Protein AF-A0A7S3SSG6-F1 (afdb_monomer)

InterPro domains:
  IPR012479 SAP30-binding protein [PF07818] (19-110)
  IPR012479 SAP30-binding protein [PTHR13464] (8-146)

Radius of gyration: 36.41 Å; Cα contacts (8 Å, |Δi|>4): 27; chains: 1; bounding box: 79×72×82 Å

Solvent-accessible surface area (backbone atoms only — not comparable to full-atom values): 11259 Å² total; per-residue (Å²): 134,85,82,77,83,82,86,80,81,74,80,76,78,74,72,80,88,72,81,75,77,80,75,91,76,82,77,57,65,72,58,53,50,53,50,53,56,50,53,51,42,45,73,75,65,59,50,68,70,60,50,49,71,68,37,73,81,65,65,45,76,73,44,55,61,52,49,34,64,72,68,69,50,75,92,72,85,71,95,54,58,62,93,82,48,49,92,80,70,71,45,76,66,75,34,67,73,44,47,51,52,53,49,53,56,48,52,53,53,52,56,52,70,78,66,68,80,80,79,81,80,79,86,82,82,91,84,88,89,82,91,79,87,81,86,86,76,83,82,81,84,64,102,73,88,79,75,79,93,77,88,89,87,82,88,84,81,90,131

Secondary structure (DSSP, 8-state):
-------------PPP-PPPPPPSSPPPHHHHHHHHHHHHHHHTT--HHHHHHH-GGGS-THHHHHHHHHTT--S---SS-TTT--GGG--GGGSHHHHHHHHHHHHHHHHHHTT--------------------PPPPPPPTTS--------------

Mean predicted aligned error: 19.94 Å

Foldseek 3Di:
DDDDDDDDPDPPDPDPDDDDDDDDDDDDPVVVVVVVVVVVCVVVVDDPVVVLVPDPCNPDPVVVVVVCVVVVPDPDDDPDDVVVPDPPPCDPCNDPVNVVVVVVVVVVVVVVVVDDPPDDDDDDDDDDDDDDDDDDDDDDDDPPPDDDDDDDDDDDDDD

Structure (mmCIF, N/CA/C/O backbone):
data_AF-A0A7S3SSG6-F1
#
_entry.id   AF-A0A7S3SSG6-F1
#
loop_
_atom_site.group_PDB
_atom_site.id
_atom_site.type_symbol
_atom_site.label_atom_id
_atom_site.label_alt_id
_atom_site.label_comp_id
_atom_site.label_asym_id
_atom_site.label_entity_id
_atom_site.label_seq_id
_atom_site.pdbx_PDB_ins_code
_atom_site.Cartn_x
_atom_site.Cartn_y
_atom_site.Cartn_z
_atom_site.occupancy
_atom_site.B_iso_or_equiv
_atom_site.auth_seq_id
_atom_site.auth_comp_id
_atom_site.auth_asym_id
_atom_site.auth_atom_id
_atom_site.pdbx_PDB_model_num
ATOM 1 N N . ALA A 1 1 ? -18.235 18.008 -47.745 1.00 37.28 1 ALA A N 1
ATOM 2 C CA . ALA A 1 1 ? -19.299 17.052 -47.389 1.00 37.28 1 ALA A CA 1
ATOM 3 C C . ALA A 1 1 ? -19.031 16.565 -45.972 1.00 37.28 1 ALA A C 1
ATOM 5 O O . ALA A 1 1 ? -18.075 15.830 -45.764 1.00 37.28 1 ALA A O 1
ATOM 6 N N . GLY A 1 2 ? -19.766 17.097 -44.994 1.00 38.88 2 GLY A N 1
ATOM 7 C CA . GLY A 1 2 ? -19.625 16.720 -43.588 1.00 38.88 2 GLY A CA 1
ATOM 8 C C . GLY A 1 2 ? -20.340 15.399 -43.338 1.00 38.88 2 GLY A C 1
ATOM 9 O O . GLY A 1 2 ? -21.549 15.319 -43.538 1.00 38.88 2 GLY A O 1
ATOM 10 N N . ALA A 1 3 ? -19.594 14.372 -42.942 1.00 41.06 3 ALA A N 1
ATOM 11 C CA . ALA A 1 3 ? -20.172 13.137 -42.441 1.00 41.06 3 ALA A CA 1
ATOM 12 C C . ALA A 1 3 ? -20.706 13.410 -41.029 1.00 41.06 3 ALA A C 1
ATOM 14 O O . ALA A 1 3 ? -19.940 13.643 -40.094 1.00 41.06 3 ALA A O 1
ATOM 15 N N . ALA A 1 4 ? -22.030 13.463 -40.914 1.00 43.16 4 ALA A N 1
ATOM 16 C CA . ALA A 1 4 ? -22.732 13.585 -39.651 1.00 43.16 4 ALA A CA 1
ATOM 17 C C . ALA A 1 4 ? -22.414 12.369 -38.768 1.00 43.16 4 ALA A C 1
ATOM 19 O O . ALA A 1 4 ? -22.655 11.230 -39.168 1.00 43.16 4 ALA A O 1
ATOM 20 N N . LEU A 1 5 ? -21.879 12.621 -37.570 1.00 46.22 5 LEU A N 1
ATOM 21 C CA . LEU A 1 5 ? -21.869 11.641 -36.492 1.00 46.22 5 LEU A CA 1
ATOM 22 C C . LEU A 1 5 ? -23.326 11.373 -36.104 1.00 46.22 5 LEU A C 1
ATOM 24 O O . LEU A 1 5 ? -23.981 12.215 -35.490 1.00 46.22 5 LEU A O 1
ATOM 28 N N . SER A 1 6 ? -23.840 10.213 -36.495 1.00 46.69 6 SER A N 1
ATOM 29 C CA . SER A 1 6 ? -25.121 9.692 -36.037 1.00 46.69 6 SER A CA 1
ATOM 30 C C . SER A 1 6 ? -25.044 9.402 -34.539 1.00 46.69 6 SER A C 1
ATOM 32 O O . SER A 1 6 ? -24.435 8.427 -34.102 1.00 46.69 6 SER A O 1
ATOM 34 N N . ALA A 1 7 ? -25.655 10.299 -33.771 1.00 57.84 7 ALA A N 1
ATOM 35 C CA . ALA A 1 7 ? -25.988 10.130 -32.372 1.00 57.84 7 ALA A CA 1
ATOM 36 C C . ALA A 1 7 ? -27.231 9.239 -32.263 1.00 57.84 7 ALA A C 1
ATOM 38 O O . ALA A 1 7 ? -28.321 9.704 -32.570 1.00 57.84 7 ALA A O 1
ATOM 39 N N . ASP A 1 8 ? -27.065 7.982 -31.848 1.00 53.72 8 ASP A N 1
ATOM 40 C CA . ASP A 1 8 ? -28.139 7.182 -31.238 1.00 53.72 8 ASP A CA 1
ATOM 41 C C . ASP A 1 8 ? -27.551 5.929 -30.558 1.00 53.72 8 ASP A C 1
ATOM 43 O O . ASP A 1 8 ? -27.794 4.790 -30.950 1.00 53.72 8 ASP A O 1
ATOM 47 N N . GLU A 1 9 ? -26.719 6.124 -29.530 1.00 54.16 9 GLU A N 1
ATOM 48 C CA . GLU A 1 9 ? -26.434 5.049 -28.574 1.00 54.16 9 GLU A CA 1
ATOM 49 C C . GLU A 1 9 ? -27.329 5.259 -27.352 1.00 54.16 9 GLU A C 1
ATOM 51 O O . GLU A 1 9 ? -27.057 6.053 -26.449 1.00 54.16 9 GLU A O 1
ATOM 56 N N . LYS A 1 10 ? -28.477 4.580 -27.377 1.00 49.91 10 LYS A N 1
ATOM 57 C CA . LYS A 1 10 ? -29.435 4.499 -26.272 1.00 49.91 10 LYS A CA 1
ATOM 58 C C . LYS A 1 10 ? -28.665 4.129 -24.994 1.00 49.91 10 LYS A C 1
ATOM 60 O O . LYS A 1 10 ? -27.964 3.115 -25.019 1.00 49.91 10 LYS A O 1
ATOM 65 N N . PRO A 1 11 ? -28.772 4.880 -23.879 1.00 52.19 11 PRO A N 1
ATOM 66 C CA . PRO A 1 11 ? -28.001 4.568 -22.683 1.00 52.19 11 PRO A CA 1
ATOM 67 C C . PRO A 1 11 ? -28.389 3.168 -22.212 1.00 52.19 11 PRO A C 1
ATOM 69 O O . PRO A 1 11 ? -29.533 2.930 -21.816 1.00 52.19 11 PRO A O 1
ATOM 72 N N . ALA A 1 12 ? -27.445 2.230 -22.316 1.00 65.19 12 ALA A N 1
ATOM 73 C CA . ALA A 1 12 ? -27.635 0.854 -21.895 1.00 65.19 12 ALA A CA 1
ATOM 74 C 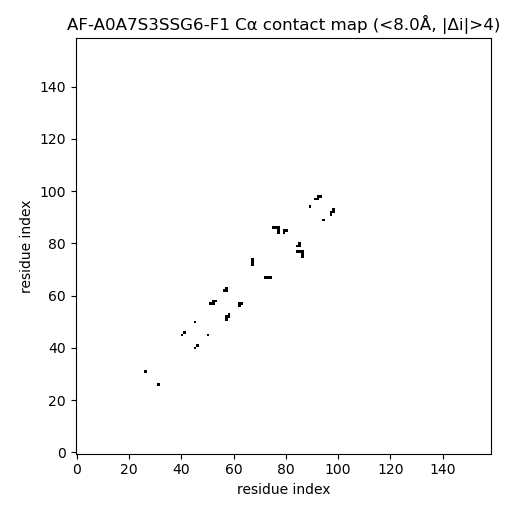C . ALA A 1 12 ? -28.122 0.861 -20.442 1.00 65.19 12 ALA A C 1
ATOM 76 O O . ALA A 1 12 ? -27.410 1.302 -19.535 1.00 65.19 12 ALA A O 1
ATOM 77 N N . GLN A 1 13 ? -29.362 0.415 -20.225 1.00 65.06 13 GLN A N 1
ATOM 78 C CA . GLN A 1 13 ? -29.922 0.256 -18.889 1.00 65.06 13 GLN A CA 1
ATOM 79 C C . GLN A 1 13 ? -29.013 -0.706 -18.129 1.00 65.06 13 GLN A C 1
ATOM 81 O O . GLN A 1 13 ? -28.938 -1.897 -18.436 1.00 65.06 13 GLN A O 1
ATOM 86 N N . ARG A 1 14 ? -28.258 -0.164 -17.169 1.00 67.56 14 ARG A N 1
ATOM 87 C CA . ARG A 1 14 ? -27.399 -0.956 -16.295 1.00 67.56 14 ARG A CA 1
ATOM 88 C C . ARG A 1 14 ? -28.300 -1.939 -15.561 1.00 67.56 14 ARG A C 1
ATOM 90 O O . ARG A 1 14 ? -29.211 -1.519 -14.850 1.00 67.56 14 ARG A O 1
ATOM 97 N N . LYS A 1 15 ? -28.064 -3.237 -15.774 1.00 79.25 15 LYS A N 1
ATOM 98 C CA . LYS A 1 15 ? -28.752 -4.299 -15.034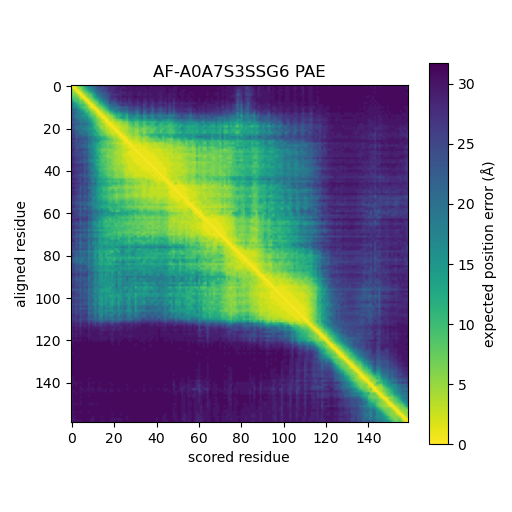 1.00 79.25 15 LYS A CA 1
ATOM 99 C C . LYS A 1 15 ? -28.676 -3.967 -13.537 1.00 79.25 15 LYS A C 1
ATOM 101 O O . LYS A 1 15 ? -27.612 -3.515 -13.098 1.00 79.25 15 LYS A O 1
ATOM 106 N N . PRO A 1 16 ? -29.766 -4.148 -12.771 1.00 78.31 16 PRO A N 1
ATOM 107 C CA . PRO A 1 16 ? -29.733 -3.902 -11.338 1.00 78.31 16 PRO A CA 1
ATOM 108 C C . PRO A 1 16 ? -28.598 -4.725 -10.732 1.00 78.31 16 PRO A C 1
ATOM 110 O O . PRO A 1 16 ? -28.461 -5.915 -11.018 1.00 78.31 16 PRO A O 1
ATOM 113 N N . PHE A 1 17 ? -27.739 -4.061 -9.962 1.00 81.38 17 PHE A N 1
ATOM 114 C CA . PHE A 1 17 ? -26.630 -4.714 -9.287 1.00 81.38 17 PHE A CA 1
ATOM 115 C C . PHE A 1 17 ? -27.208 -5.623 -8.200 1.00 81.38 17 PHE A C 1
ATOM 117 O O . PHE A 1 17 ? -27.703 -5.141 -7.183 1.00 81.38 17 PHE A O 1
ATOM 124 N N . VAL A 1 18 ? -27.203 -6.930 -8.454 1.00 87.75 18 VAL A N 1
ATOM 125 C CA . VAL A 1 18 ? -27.615 -7.947 -7.486 1.00 87.75 18 VAL A CA 1
ATOM 126 C C . VAL A 1 18 ? -26.370 -8.381 -6.728 1.00 87.75 18 VAL A C 1
ATOM 128 O O . VAL A 1 18 ? -25.385 -8.798 -7.337 1.00 87.75 18 VAL A O 1
ATOM 131 N N . ILE A 1 19 ? -26.404 -8.242 -5.404 1.00 87.31 19 ILE A N 1
ATOM 132 C CA . ILE A 1 19 ? -25.335 -8.740 -4.538 1.00 87.31 19 ILE A CA 1
ATOM 133 C C . ILE A 1 19 ? -25.379 -10.275 -4.613 1.00 87.31 19 ILE A C 1
ATOM 135 O O . ILE A 1 19 ? -26.457 -10.835 -4.412 1.00 87.31 19 ILE A O 1
ATOM 139 N N . PRO A 1 20 ? -24.267 -10.956 -4.937 1.00 87.19 20 PRO A N 1
ATOM 140 C CA . PRO A 1 20 ? -24.232 -12.413 -4.960 1.00 87.19 20 PRO A CA 1
ATOM 141 C C . PRO A 1 20 ? -24.495 -12.992 -3.567 1.00 87.19 20 PRO A C 1
ATOM 143 O O . PRO A 1 20 ? -24.195 -12.352 -2.555 1.00 87.19 20 PRO A O 1
ATOM 146 N N . ASP A 1 21 ? -25.028 -14.213 -3.526 1.00 87.19 21 ASP A N 1
ATOM 147 C CA . ASP A 1 21 ? -25.218 -14.940 -2.274 1.00 87.19 21 ASP A CA 1
ATOM 148 C C . ASP A 1 21 ? -23.885 -15.106 -1.535 1.00 87.19 21 ASP A C 1
ATOM 150 O O . ASP A 1 21 ? -22.808 -15.161 -2.141 1.00 87.19 21 ASP A O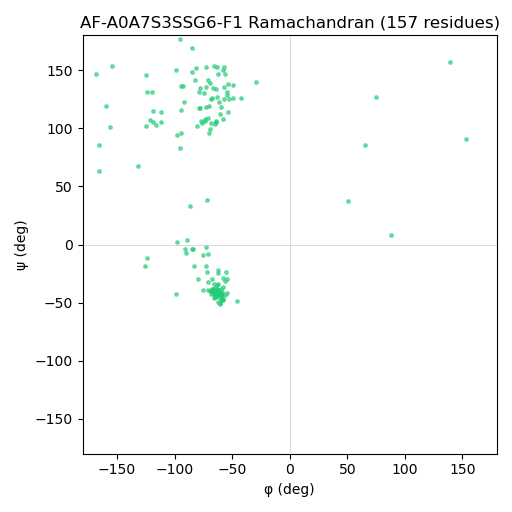 1
ATOM 154 N N . SER A 1 22 ? -23.962 -15.173 -0.203 1.00 84.69 22 SER A N 1
ATOM 155 C CA . SER A 1 22 ? -22.783 -15.391 0.632 1.00 84.69 22 SER A CA 1
ATOM 156 C C . SER A 1 22 ? -22.043 -16.651 0.169 1.00 84.69 22 SER A C 1
ATOM 158 O O . SER A 1 22 ? -22.691 -17.664 -0.110 1.00 84.69 22 SER A O 1
ATOM 160 N N . PRO A 1 23 ? -20.700 -16.627 0.103 1.00 87.12 23 PRO A N 1
ATOM 161 C CA . PRO A 1 23 ? -19.932 -17.808 -0.258 1.00 87.12 23 PRO A CA 1
ATOM 162 C C . PRO A 1 23 ? -20.257 -18.980 0.685 1.00 87.12 23 PRO A C 1
ATOM 164 O O . PRO A 1 23 ? -20.529 -18.754 1.869 1.00 87.12 23 PRO A O 1
ATOM 167 N N . PRO A 1 24 ? -20.228 -20.226 0.181 1.00 85.25 24 PRO A N 1
ATOM 168 C CA . PRO A 1 24 ? -20.459 -21.404 1.004 1.00 85.25 24 PRO A CA 1
ATOM 169 C C . PRO A 1 24 ? -19.319 -21.583 2.015 1.00 85.25 24 PRO A C 1
ATOM 171 O O . PRO A 1 24 ? -18.145 -21.489 1.658 1.00 85.25 24 PRO A O 1
ATOM 174 N N . GLY A 1 25 ? -19.669 -21.872 3.268 1.00 85.62 25 GLY A N 1
ATOM 175 C CA . GLY A 1 25 ? -18.718 -22.124 4.351 1.00 85.62 25 GLY A CA 1
ATOM 176 C C . GLY A 1 25 ? -19.150 -21.488 5.669 1.00 85.62 25 GLY A C 1
ATOM 177 O O . GLY A 1 25 ? -19.931 -20.538 5.693 1.00 85.62 25 GLY A O 1
ATOM 178 N N . GLU A 1 26 ? -18.639 -22.024 6.774 1.00 86.19 26 GLU A N 1
ATOM 179 C CA . GLU A 1 26 ? -18.784 -21.397 8.086 1.00 86.19 26 GLU A CA 1
ATOM 180 C C . GLU A 1 26 ? -17.713 -20.315 8.262 1.00 86.19 26 GLU A C 1
ATOM 182 O O . GLU A 1 26 ? -16.571 -20.460 7.819 1.00 86.19 26 GLU A O 1
ATOM 187 N N . VAL A 1 27 ? -18.089 -19.204 8.893 1.00 86.50 27 VAL A N 1
ATOM 188 C CA . VAL A 1 27 ? -17.140 -18.136 9.222 1.00 86.50 27 VAL A CA 1
ATOM 189 C C . VAL A 1 27 ? -16.255 -18.615 10.368 1.00 86.50 27 VAL A C 1
ATOM 191 O O . VAL A 1 27 ? -16.761 -19.143 11.355 1.00 86.50 27 VAL A O 1
ATOM 194 N N . ASP A 1 28 ? -14.945 -18.386 10.265 1.00 93.00 28 ASP A N 1
ATOM 195 C CA . ASP A 1 28 ? -14.015 -18.656 11.363 1.00 93.00 28 ASP A CA 1
ATOM 196 C C . ASP A 1 28 ? -14.496 -17.966 12.661 1.00 93.00 28 ASP A C 1
ATOM 198 O O . ASP A 1 28 ? -14.730 -16.749 12.657 1.00 93.00 28 ASP A O 1
ATOM 202 N N . PRO A 1 29 ? -14.658 -18.702 13.777 1.00 93.38 29 PRO A N 1
ATOM 203 C CA . PRO A 1 29 ? -15.239 -18.148 14.998 1.00 93.38 29 PRO A CA 1
ATOM 204 C C . PRO A 1 29 ? -14.390 -17.011 15.583 1.00 93.38 29 PRO A C 1
ATOM 206 O O . PRO A 1 29 ? -14.940 -16.027 16.081 1.00 93.38 29 PRO A O 1
ATOM 209 N N . GLY A 1 30 ? -13.060 -17.090 15.461 1.00 94.75 30 GLY A N 1
ATOM 210 C CA . GLY A 1 30 ? -12.158 -16.029 15.909 1.00 94.75 30 GLY A CA 1
ATOM 211 C C . GLY A 1 30 ? -12.303 -14.752 15.079 1.00 94.75 30 GLY A C 1
ATOM 212 O O . GLY A 1 30 ? -12.263 -13.642 15.616 1.00 94.75 30 GLY A O 1
ATOM 213 N N . LEU A 1 31 ? -12.509 -14.884 13.769 1.00 93.69 31 LEU A N 1
ATOM 214 C CA . LEU A 1 31 ? -12.797 -13.764 12.880 1.00 93.69 31 LEU A CA 1
ATOM 215 C C . LEU A 1 31 ? -14.149 -13.117 13.209 1.00 93.69 31 LEU A C 1
ATOM 217 O O . LEU A 1 31 ? -14.225 -11.891 13.322 1.00 93.69 31 LEU A O 1
ATOM 221 N N . ALA A 1 32 ? -15.194 -13.925 13.411 1.00 93.81 32 ALA A N 1
ATOM 222 C CA . ALA A 1 32 ? -16.529 -13.444 13.763 1.00 93.81 32 ALA A CA 1
ATOM 223 C C . ALA A 1 32 ? -16.517 -12.630 15.069 1.00 93.81 32 ALA A C 1
ATOM 225 O O . ALA A 1 32 ? -17.080 -11.534 15.125 1.00 93.81 32 ALA A O 1
ATOM 226 N N . GLU A 1 33 ? -15.801 -13.108 16.089 1.00 96.31 33 GLU A N 1
ATOM 227 C CA . GLU A 1 33 ? -15.642 -12.398 17.360 1.00 96.31 33 GLU A CA 1
ATOM 228 C C . GLU A 1 33 ? -14.902 -11.059 17.186 1.00 96.31 33 GLU A C 1
ATOM 230 O O . GLU A 1 33 ? -15.321 -10.026 17.717 1.00 96.31 33 GLU A O 1
ATOM 235 N N . ARG A 1 34 ? -13.825 -11.025 16.387 1.00 95.50 34 ARG A N 1
ATOM 236 C CA . ARG A 1 34 ? -13.094 -9.779 16.079 1.00 95.50 34 ARG A CA 1
ATOM 237 C C . ARG A 1 34 ? -13.991 -8.751 15.396 1.00 95.50 34 ARG A C 1
ATOM 239 O O . ARG A 1 34 ? -13.943 -7.574 15.760 1.00 95.50 34 ARG A O 1
ATOM 246 N N . PHE A 1 35 ? -14.814 -9.179 14.439 1.00 94.81 35 PHE A N 1
ATOM 247 C CA . PHE A 1 35 ? -15.772 -8.297 13.773 1.00 94.81 35 PHE A CA 1
ATOM 248 C C . PHE A 1 35 ? -16.859 -7.802 14.724 1.00 94.81 35 PHE A C 1
ATOM 250 O O . PHE A 1 35 ? -17.167 -6.611 14.705 1.00 94.81 35 PHE A O 1
ATOM 257 N N . ALA A 1 36 ? -17.396 -8.668 15.586 1.00 95.00 36 ALA A N 1
ATOM 258 C CA . ALA A 1 36 ? -18.375 -8.273 16.595 1.00 95.00 36 ALA A CA 1
ATOM 259 C C . ALA A 1 36 ? -17.804 -7.200 17.541 1.00 95.00 36 ALA A C 1
ATOM 261 O O . ALA A 1 36 ? -18.412 -6.143 17.728 1.00 95.00 36 ALA A O 1
ATOM 262 N N . ASN A 1 37 ? -16.584 -7.416 18.039 1.00 94.69 37 ASN A N 1
ATOM 263 C CA . ASN A 1 37 ? -15.864 -6.465 18.885 1.00 94.69 37 ASN A CA 1
ATOM 264 C C . ASN A 1 37 ? -15.600 -5.127 18.172 1.00 94.69 37 ASN A C 1
ATOM 266 O O . ASN A 1 37 ? -15.761 -4.054 18.758 1.00 94.69 37 ASN A O 1
ATOM 270 N N . LEU A 1 38 ? -15.198 -5.164 16.897 1.00 93.31 38 LEU A N 1
ATOM 271 C CA . LEU A 1 38 ? -14.964 -3.955 16.105 1.00 93.31 38 LEU A CA 1
ATOM 272 C C . LEU A 1 38 ? -16.265 -3.182 15.847 1.00 93.31 38 LEU A C 1
ATOM 274 O O . LEU A 1 38 ? -16.288 -1.954 15.961 1.00 93.31 38 LEU A O 1
ATOM 278 N N . ALA A 1 39 ? -17.353 -3.887 15.535 1.00 94.56 39 ALA A N 1
ATOM 279 C CA . ALA A 1 39 ? -18.667 -3.293 15.323 1.00 94.56 39 ALA A CA 1
ATOM 280 C C . ALA A 1 39 ? -19.178 -2.603 16.594 1.00 94.56 39 ALA A C 1
ATOM 282 O O . ALA A 1 39 ? -19.677 -1.479 16.522 1.00 94.56 39 ALA A O 1
ATOM 283 N N . GLN A 1 40 ? -18.998 -3.230 17.759 1.00 95.75 40 GLN A N 1
ATOM 284 C CA . GLN A 1 40 ? -19.345 -2.626 19.042 1.00 95.75 40 GLN A CA 1
ATOM 285 C C . GLN A 1 40 ? -18.557 -1.332 19.292 1.00 95.75 40 GLN A C 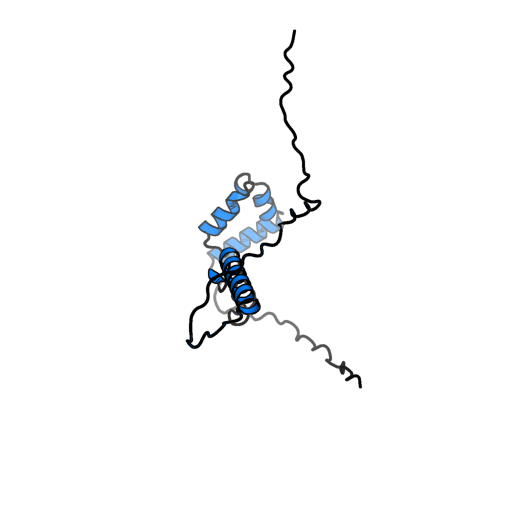1
ATOM 287 O O . GLN A 1 40 ? -19.164 -0.284 19.501 1.00 95.75 40 GLN A O 1
ATOM 292 N N . LYS A 1 41 ? -17.225 -1.363 19.157 1.00 92.81 41 LYS A N 1
ATOM 293 C CA . LYS A 1 41 ? -16.371 -0.169 19.314 1.00 92.81 41 LYS A CA 1
ATOM 294 C C . LYS A 1 41 ? -16.754 0.957 18.353 1.00 92.81 41 LYS A C 1
ATOM 296 O O . LYS A 1 41 ? -16.716 2.131 18.713 1.00 92.81 41 LYS A O 1
ATOM 301 N N . THR A 1 42 ? -17.153 0.604 17.133 1.00 92.94 42 THR A N 1
ATOM 302 C CA . THR A 1 42 ? -17.598 1.579 16.130 1.00 92.94 42 THR A CA 1
ATOM 303 C C . THR A 1 42 ? -18.915 2.244 16.550 1.00 92.94 42 THR A C 1
ATOM 305 O O . THR A 1 42 ? -19.043 3.459 16.411 1.00 92.94 42 THR A O 1
ATOM 308 N N . ARG A 1 43 ? -19.868 1.491 17.127 1.00 94.06 43 ARG A N 1
ATOM 309 C CA . ARG A 1 43 ? -21.118 2.043 17.696 1.00 94.06 43 ARG A CA 1
ATOM 310 C C . ARG A 1 43 ? -20.867 2.941 18.907 1.00 94.06 43 ARG A C 1
ATOM 312 O O . ARG A 1 43 ? -21.565 3.933 19.072 1.00 94.06 43 ARG A O 1
ATOM 319 N N . GLU A 1 44 ? -19.853 2.630 19.709 1.00 93.75 44 GLU A N 1
ATOM 320 C CA . GLU A 1 44 ? -19.394 3.458 20.836 1.00 93.75 44 GLU A CA 1
ATOM 321 C C . GLU A 1 44 ? -18.659 4.740 20.383 1.00 93.75 44 GLU A C 1
ATOM 323 O O . GLU A 1 44 ? -18.255 5.557 21.208 1.00 93.75 44 GLU A O 1
ATOM 328 N N . GLY A 1 45 ? -18.485 4.947 19.071 1.00 91.44 45 GLY A N 1
ATOM 329 C CA . GLY A 1 45 ? -17.866 6.144 18.498 1.00 91.44 45 GLY A CA 1
ATOM 330 C C . GLY A 1 45 ? -16.344 6.065 18.356 1.00 91.44 45 GLY A C 1
ATOM 331 O O . GLY A 1 45 ? -15.702 7.059 18.002 1.00 91.44 45 GLY A O 1
ATOM 332 N N . VAL A 1 46 ? -15.735 4.898 18.590 1.00 89.88 46 VAL A N 1
ATOM 333 C CA . VAL A 1 46 ? -14.296 4.701 18.392 1.00 89.88 46 VAL A CA 1
ATOM 334 C C . VAL A 1 46 ? -13.996 4.629 16.898 1.00 89.88 46 VAL A C 1
ATOM 336 O O . VAL A 1 46 ? -14.253 3.632 16.228 1.00 89.88 46 VAL A O 1
ATOM 339 N N . SER A 1 47 ? -13.395 5.692 16.366 1.00 90.94 47 SER A N 1
ATOM 340 C CA . SER A 1 47 ? -12.906 5.725 14.989 1.00 90.94 47 SER A CA 1
ATOM 341 C C . SER A 1 47 ? -11.424 5.356 14.930 1.00 90.94 47 SER A C 1
ATOM 343 O O . SER A 1 47 ? -10.565 6.101 15.411 1.00 90.94 47 SER A O 1
ATOM 345 N N . VAL A 1 48 ? -11.111 4.236 14.272 1.00 89.25 48 VAL A N 1
ATOM 346 C CA . VAL A 1 48 ? -9.728 3.782 14.031 1.00 89.25 48 VAL A CA 1
ATOM 347 C C . VAL A 1 48 ? -8.906 4.873 13.334 1.00 89.25 48 VAL A C 1
ATOM 349 O O . VAL A 1 48 ? -7.786 5.167 13.744 1.00 89.25 48 VAL A O 1
ATOM 352 N N . ASN A 1 49 ? -9.492 5.567 12.355 1.00 90.00 49 ASN A N 1
ATOM 353 C CA . ASN A 1 49 ? -8.828 6.666 11.649 1.00 90.00 49 ASN A CA 1
ATOM 354 C C . ASN A 1 49 ? -8.475 7.833 12.579 1.00 90.00 49 ASN A C 1
ATOM 356 O O . ASN A 1 49 ? -7.400 8.419 12.454 1.00 90.00 49 ASN A O 1
ATOM 360 N N . GLN A 1 50 ? -9.352 8.179 13.526 1.00 91.00 50 GLN A N 1
ATOM 361 C CA . GLN A 1 50 ? -9.037 9.216 14.510 1.00 91.00 50 GLN A CA 1
ATOM 362 C C . GLN A 1 50 ? -7.926 8.775 15.463 1.00 91.00 50 GLN A C 1
ATOM 364 O O . GLN A 1 50 ? -7.061 9.583 15.804 1.00 91.00 50 GLN A O 1
ATOM 369 N N . TYR A 1 51 ? -7.937 7.507 15.875 1.00 90.62 51 TYR A N 1
ATOM 370 C CA . TYR A 1 51 ? -6.888 6.937 16.712 1.00 90.62 51 TYR A CA 1
ATOM 371 C C . TYR A 1 51 ? -5.520 7.007 16.017 1.00 90.62 51 TYR A C 1
ATOM 373 O O . TYR A 1 51 ? -4.579 7.569 16.582 1.00 90.62 51 TYR A O 1
ATOM 381 N N . ILE A 1 52 ? -5.437 6.549 14.763 1.00 90.12 52 ILE A N 1
ATOM 382 C CA . ILE A 1 52 ? -4.206 6.578 13.958 1.00 90.12 52 ILE A CA 1
ATOM 383 C C . ILE A 1 52 ? -3.680 8.013 13.823 1.00 90.12 52 ILE A C 1
ATOM 385 O O . ILE A 1 52 ? -2.510 8.265 14.091 1.00 90.12 52 ILE A O 1
ATOM 389 N N . ARG A 1 53 ? -4.543 8.985 13.497 1.00 88.12 53 ARG A N 1
ATOM 390 C CA . ARG A 1 53 ? -4.139 10.398 13.350 1.00 88.12 53 ARG A CA 1
ATOM 391 C C . ARG A 1 53 ? -3.596 11.014 14.646 1.00 88.12 53 ARG A C 1
ATOM 393 O O . ARG A 1 53 ? -2.715 11.871 14.603 1.00 88.12 53 ARG A O 1
ATOM 400 N N . LYS A 1 54 ? -4.124 10.616 15.809 1.00 89.38 54 LYS A N 1
ATOM 401 C CA . LYS A 1 54 ? -3.687 11.140 17.117 1.00 89.38 54 LYS A CA 1
ATOM 402 C C . LYS A 1 54 ? -2.392 10.488 17.602 1.00 89.38 54 LYS A C 1
ATOM 404 O O . LYS A 1 54 ? -1.622 11.148 18.311 1.00 89.38 54 LYS A O 1
ATOM 409 N N . ALA A 1 55 ? -2.140 9.236 17.229 1.00 91.38 55 ALA A N 1
ATOM 410 C CA . ALA A 1 55 ? -0.991 8.462 17.677 1.00 91.38 55 ALA A CA 1
ATOM 411 C C . ALA A 1 55 ? 0.340 9.079 17.210 1.00 91.38 55 ALA A C 1
ATOM 413 O O . ALA A 1 55 ? 0.555 9.322 16.025 1.00 91.38 55 ALA A O 1
ATOM 414 N N . LYS A 1 56 ? 1.266 9.321 18.151 1.00 90.06 56 LYS A N 1
ATOM 415 C CA . LYS A 1 56 ? 2.562 9.974 17.867 1.00 90.06 56 LYS A CA 1
ATOM 416 C C . LYS A 1 56 ? 3.407 9.189 16.859 1.00 90.06 56 LYS A C 1
ATOM 418 O O . LYS A 1 56 ? 4.021 9.800 15.991 1.00 90.06 56 LYS A O 1
ATOM 423 N N . SER A 1 57 ? 3.383 7.860 16.936 1.00 86.31 57 SER A N 1
ATOM 424 C CA . SER A 1 57 ? 4.134 6.966 16.045 1.00 86.31 57 SER A CA 1
ATOM 425 C C . SER A 1 57 ? 3.725 7.088 14.573 1.00 86.31 57 SER A C 1
ATOM 427 O O . SER A 1 57 ? 4.538 6.817 13.698 1.00 86.31 57 SER A O 1
ATOM 429 N N . PHE A 1 58 ? 2.497 7.544 14.299 1.00 87.94 58 PHE A N 1
ATOM 430 C CA . PHE A 1 58 ? 1.946 7.699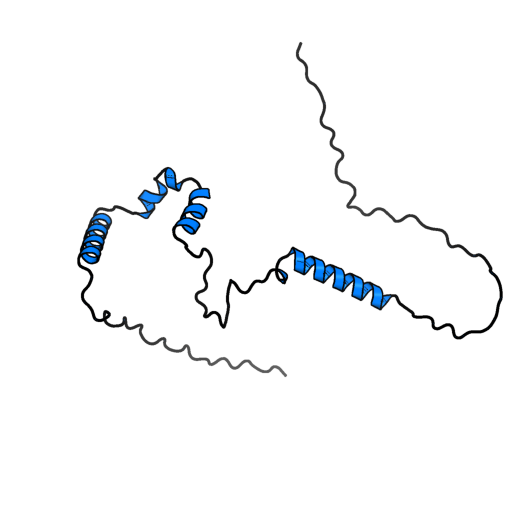 12.949 1.00 87.94 58 PHE A CA 1
ATOM 431 C C . PHE A 1 58 ? 2.051 9.133 12.401 1.00 87.94 58 PHE A C 1
ATOM 433 O O . PHE A 1 58 ? 1.590 9.402 11.297 1.00 87.94 58 PHE A O 1
ATOM 440 N N . ARG A 1 59 ? 2.654 10.073 13.149 1.00 88.75 59 ARG A N 1
ATOM 441 C CA . ARG A 1 59 ? 2.840 11.467 12.695 1.00 88.75 59 ARG A CA 1
ATOM 442 C C . ARG A 1 59 ? 4.071 11.666 11.817 1.00 88.75 59 ARG A C 1
ATOM 444 O O . ARG A 1 59 ? 4.166 12.690 11.151 1.00 88.75 59 ARG A O 1
ATOM 451 N N . ASN A 1 60 ? 5.027 10.739 11.857 1.00 88.88 60 ASN A N 1
ATOM 452 C CA . ASN A 1 60 ? 6.222 10.827 11.028 1.00 88.88 60 ASN A CA 1
ATOM 453 C C . ASN A 1 60 ? 5.870 10.394 9.597 1.00 88.88 60 ASN A C 1
ATOM 455 O O . ASN A 1 60 ? 5.534 9.226 9.428 1.00 88.88 60 ASN A O 1
ATOM 459 N N . PRO A 1 61 ? 5.977 11.255 8.573 1.00 84.19 61 PRO A N 1
ATOM 460 C CA . PRO A 1 61 ? 5.688 10.858 7.194 1.00 84.19 61 PRO A CA 1
ATOM 461 C C . PRO A 1 61 ? 6.524 9.651 6.725 1.00 84.19 61 PRO A C 1
ATOM 463 O O . PRO A 1 61 ? 6.003 8.802 6.007 1.00 84.19 61 PRO A O 1
ATOM 466 N N . ASN A 1 62 ? 7.754 9.480 7.230 1.00 87.88 62 ASN A N 1
ATOM 467 C CA . ASN A 1 62 ? 8.619 8.339 6.890 1.00 87.88 62 ASN A CA 1
ATOM 468 C C . ASN A 1 62 ? 8.144 7.000 7.491 1.00 87.88 62 ASN A C 1
ATOM 470 O O . ASN A 1 62 ? 8.720 5.955 7.194 1.00 87.88 62 ASN A O 1
ATOM 474 N N . ILE A 1 63 ? 7.129 6.985 8.369 1.00 90.19 63 ILE A N 1
ATOM 475 C CA . ILE A 1 63 ? 6.575 5.724 8.886 1.00 90.19 63 ILE A CA 1
ATOM 476 C C . ILE A 1 63 ? 5.790 4.978 7.807 1.00 90.19 63 ILE A C 1
ATOM 478 O O . ILE A 1 63 ? 5.795 3.753 7.813 1.00 90.19 63 ILE A O 1
ATOM 482 N N . LEU A 1 64 ? 5.145 5.695 6.878 1.00 87.25 64 LEU A N 1
ATOM 483 C CA . LEU A 1 64 ? 4.308 5.083 5.846 1.00 87.25 64 LEU A CA 1
ATOM 484 C C . LEU A 1 64 ? 5.144 4.198 4.924 1.00 87.25 64 LEU A C 1
ATOM 486 O O . LEU A 1 64 ? 4.777 3.051 4.709 1.00 87.25 64 LEU A O 1
ATOM 490 N N . GLU A 1 65 ? 6.305 4.682 4.481 1.00 89.31 65 GLU A N 1
ATOM 491 C CA . GLU A 1 65 ? 7.259 3.915 3.669 1.00 89.31 65 GLU A CA 1
ATOM 492 C C . GLU A 1 65 ? 7.683 2.614 4.367 1.00 89.31 65 GLU A C 1
ATOM 494 O O . GLU A 1 65 ? 7.670 1.538 3.773 1.00 89.31 65 GLU A O 1
ATOM 499 N N . LYS A 1 66 ? 7.960 2.683 5.676 1.00 91.44 66 LYS A N 1
ATOM 500 C CA . LYS A 1 66 ? 8.308 1.500 6.475 1.00 91.44 66 LYS A CA 1
ATOM 501 C C . LYS A 1 66 ? 7.146 0.524 6.621 1.00 91.44 66 LYS A C 1
ATOM 503 O O . LYS A 1 66 ? 7.378 -0.678 6.621 1.00 91.44 66 LYS A O 1
ATOM 508 N N . LEU A 1 67 ? 5.916 1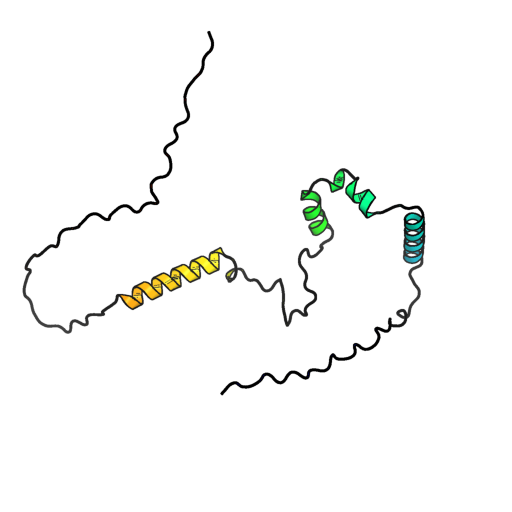.016 6.776 1.00 89.88 67 LEU A N 1
ATOM 509 C CA . LEU A 1 67 ? 4.727 0.165 6.882 1.00 89.88 67 LEU A CA 1
ATOM 510 C C . LEU A 1 67 ? 4.432 -0.532 5.553 1.00 89.88 67 LEU A C 1
ATOM 512 O O . LEU A 1 67 ? 4.143 -1.721 5.557 1.00 89.88 67 LEU A O 1
ATOM 516 N N . VAL A 1 68 ? 4.548 0.185 4.435 1.00 89.19 68 VAL A N 1
ATOM 517 C CA . VAL A 1 68 ? 4.408 -0.382 3.088 1.00 89.19 68 VAL A CA 1
ATOM 518 C C . VAL A 1 68 ? 5.431 -1.500 2.879 1.00 89.19 68 VAL A C 1
ATOM 520 O O . VAL A 1 68 ? 5.043 -2.602 2.503 1.00 89.19 68 VAL A O 1
ATOM 523 N N . ALA A 1 69 ? 6.701 -1.256 3.222 1.00 89.94 69 ALA A N 1
ATOM 524 C CA . ALA A 1 69 ? 7.754 -2.266 3.138 1.00 89.94 69 ALA A CA 1
ATOM 525 C C . ALA A 1 69 ? 7.523 -3.460 4.084 1.00 89.94 69 ALA A C 1
ATOM 527 O O . ALA A 1 69 ? 7.732 -4.601 3.691 1.00 89.94 69 ALA A O 1
ATOM 528 N N . PHE A 1 70 ? 7.080 -3.219 5.323 1.00 92.56 70 PHE A N 1
ATOM 529 C CA . PHE A 1 70 ? 6.868 -4.272 6.323 1.00 92.56 70 PHE A CA 1
ATOM 530 C C . PHE A 1 70 ? 5.662 -5.167 6.018 1.00 92.56 70 PHE A C 1
ATOM 532 O O . PHE A 1 70 ? 5.715 -6.369 6.255 1.00 92.56 70 PHE A O 1
ATOM 539 N N . PHE A 1 71 ? 4.569 -4.586 5.520 1.00 92.81 71 PHE A N 1
ATOM 540 C CA . PHE A 1 71 ? 3.361 -5.326 5.147 1.00 92.81 71 PHE A CA 1
ATOM 541 C C . PHE A 1 71 ? 3.376 -5.807 3.693 1.00 92.81 71 PHE A C 1
ATOM 543 O O . PHE A 1 71 ? 2.368 -6.342 3.236 1.00 92.81 71 PHE A O 1
ATOM 550 N N . GLU A 1 72 ? 4.482 -5.590 2.972 1.00 89.88 72 GLU A N 1
ATOM 551 C CA . GLU A 1 72 ? 4.646 -5.956 1.560 1.00 89.88 72 GLU A CA 1
ATOM 552 C C . GLU A 1 72 ? 3.485 -5.445 0.690 1.00 89.88 72 GLU A C 1
ATOM 554 O O . GLU A 1 72 ? 3.001 -6.101 -0.236 1.00 89.88 72 GLU A O 1
ATOM 559 N N . VAL A 1 73 ? 2.998 -4.245 1.016 1.00 88.06 73 VAL A N 1
ATOM 560 C CA . VAL A 1 73 ? 1.891 -3.626 0.294 1.00 88.06 73 VAL A CA 1
ATOM 561 C C . VAL A 1 73 ? 2.438 -3.041 -0.995 1.00 88.06 73 VAL A C 1
ATOM 563 O O . VAL A 1 73 ? 3.412 -2.292 -0.987 1.00 88.06 73 VAL A O 1
ATOM 566 N N . ARG A 1 74 ? 1.779 -3.335 -2.115 1.00 83.81 74 ARG A N 1
ATOM 567 C CA . ARG A 1 74 ? 2.036 -2.607 -3.357 1.00 83.81 74 ARG A CA 1
ATOM 568 C C . ARG A 1 74 ? 1.506 -1.185 -3.218 1.00 83.81 74 ARG A C 1
ATOM 570 O O . ARG A 1 74 ? 0.311 -0.983 -3.012 1.00 83.81 74 ARG A O 1
ATOM 577 N N . ASP A 1 75 ? 2.400 -0.216 -3.335 1.00 80.06 75 ASP A N 1
ATOM 578 C CA . ASP A 1 75 ? 2.092 1.215 -3.293 1.00 80.06 75 ASP A CA 1
ATOM 579 C C . ASP A 1 75 ? 1.364 1.707 -4.553 1.00 80.06 75 ASP A C 1
ATOM 581 O O . ASP A 1 75 ? 0.630 2.695 -4.522 1.00 80.06 75 ASP A O 1
ATOM 585 N N . SER A 1 76 ? 1.536 0.979 -5.649 1.00 79.62 76 SER A N 1
ATOM 586 C CA . SER A 1 76 ? 0.993 1.259 -6.964 1.00 79.62 76 SER A CA 1
ATOM 587 C C . SER A 1 76 ? 0.181 0.061 -7.460 1.00 79.62 76 SER A C 1
ATOM 589 O O . SER A 1 76 ? 0.580 -1.104 -7.386 1.00 79.62 76 SER A O 1
ATOM 591 N N . GLY A 1 77 ? -1.026 0.345 -7.944 1.00 82.19 77 GLY A N 1
ATOM 592 C CA . GLY A 1 77 ? -1.965 -0.665 -8.407 1.00 82.19 77 GLY A CA 1
ATOM 593 C C . GLY A 1 77 ? -2.925 -0.094 -9.437 1.00 82.19 77 GLY A C 1
ATOM 594 O O . GLY A 1 77 ? -3.194 1.105 -9.467 1.00 82.19 77 GLY A O 1
ATOM 595 N N . THR A 1 78 ? -3.435 -0.971 -10.293 1.00 84.88 78 THR A N 1
ATOM 596 C CA . THR A 1 78 ? -4.402 -0.644 -11.338 1.00 84.88 78 THR A CA 1
ATOM 597 C C . THR A 1 78 ? -5.629 -1.538 -11.197 1.00 84.88 78 THR A C 1
ATOM 599 O O . THR A 1 78 ? -5.514 -2.701 -10.814 1.00 84.88 78 THR A O 1
ATOM 602 N N . ASN A 1 79 ? -6.804 -0.990 -11.515 1.00 89.38 79 ASN A N 1
ATOM 603 C CA . ASN A 1 79 ? -8.036 -1.773 -11.648 1.00 89.38 79 ASN A CA 1
ATOM 604 C C . ASN A 1 79 ? -8.175 -2.399 -13.049 1.00 89.38 79 ASN A C 1
ATOM 606 O O . ASN A 1 79 ? -9.142 -3.114 -13.305 1.00 89.38 79 ASN A O 1
ATOM 610 N N . TYR A 1 80 ? -7.250 -2.104 -13.966 1.00 88.38 80 TYR A N 1
ATOM 611 C CA . TYR A 1 80 ? -7.217 -2.692 -15.301 1.00 88.38 80 TYR A CA 1
ATOM 612 C C . TYR A 1 80 ? -6.497 -4.045 -15.291 1.00 88.38 80 TYR A C 1
ATOM 614 O O . TYR A 1 80 ? -5.559 -4.233 -14.514 1.00 88.38 80 TYR A O 1
ATOM 622 N N . PRO A 1 81 ? -6.900 -4.987 -16.163 1.00 87.62 81 PRO A N 1
ATOM 623 C CA . PRO A 1 81 ? -6.113 -6.186 -16.394 1.00 87.62 81 PRO A CA 1
ATOM 624 C C . PRO A 1 81 ? -4.732 -5.806 -16.964 1.00 87.62 81 PRO A C 1
ATOM 626 O O . PRO A 1 81 ? -4.654 -4.860 -17.756 1.00 87.62 81 PRO A O 1
ATOM 629 N N . PRO A 1 82 ? -3.665 -6.562 -16.638 1.00 84.56 82 PRO A N 1
ATOM 630 C CA . PRO A 1 82 ? -2.309 -6.282 -17.123 1.00 84.56 82 PRO A CA 1
ATOM 631 C C . PRO A 1 82 ? -2.210 -6.182 -18.649 1.00 84.56 82 PRO A C 1
ATOM 633 O O . PRO A 1 82 ? -1.433 -5.397 -19.165 1.00 84.56 82 PRO A O 1
ATOM 636 N N . SER A 1 83 ? -3.072 -6.896 -19.383 1.00 88.31 83 SER A N 1
ATOM 637 C CA . SER A 1 83 ? -3.142 -6.828 -20.850 1.00 88.31 83 SER A CA 1
ATOM 638 C C . SER A 1 83 ? -3.510 -5.449 -21.408 1.00 88.31 83 SER A C 1
ATOM 640 O O . SER A 1 83 ? -3.299 -5.198 -22.589 1.00 88.31 83 SER A O 1
ATOM 642 N N . ILE A 1 84 ? -4.157 -4.600 -20.604 1.00 88.50 84 ILE A N 1
ATOM 643 C CA . ILE A 1 84 ? -4.539 -3.234 -20.986 1.00 88.50 84 ILE A CA 1
ATOM 644 C C . ILE A 1 84 ? -3.522 -2.238 -20.437 1.00 88.50 84 ILE A C 1
ATOM 646 O O . ILE A 1 84 ? -3.172 -1.279 -21.122 1.00 88.50 84 ILE A O 1
ATOM 650 N N . TYR A 1 85 ? -3.095 -2.436 -19.191 1.00 85.56 85 TYR A N 1
ATOM 651 C CA . TYR A 1 85 ? -2.136 -1.566 -18.534 1.00 85.56 85 TYR A CA 1
ATOM 652 C C . TYR A 1 85 ? -1.476 -2.298 -17.370 1.00 85.56 85 TYR A C 1
ATOM 654 O O . TYR A 1 85 ? -2.160 -2.657 -16.408 1.00 85.56 85 TYR A O 1
ATOM 662 N N . ASP A 1 86 ? -0.156 -2.449 -17.430 1.00 85.19 86 ASP A N 1
ATOM 663 C CA . ASP A 1 86 ? 0.656 -2.889 -16.302 1.00 85.19 86 ASP A CA 1
ATOM 664 C C . ASP A 1 86 ? 1.562 -1.737 -15.825 1.00 85.19 86 ASP A C 1
ATOM 666 O O . ASP A 1 86 ? 2.473 -1.317 -16.541 1.00 85.19 86 ASP A O 1
ATOM 670 N N . PRO A 1 87 ? 1.353 -1.215 -14.603 1.00 83.12 87 PRO A N 1
ATOM 671 C CA . PRO A 1 87 ? 2.230 -0.212 -14.004 1.00 83.12 87 PRO A CA 1
ATOM 672 C C . PRO A 1 87 ? 3.706 -0.633 -13.925 1.00 83.12 87 PRO A C 1
ATOM 674 O O . PRO A 1 87 ? 4.576 0.232 -13.844 1.00 83.12 87 PRO A O 1
ATOM 677 N N . ASN A 1 88 ? 3.994 -1.939 -13.931 1.00 80.75 88 ASN A N 1
ATOM 678 C CA . ASN A 1 88 ? 5.346 -2.478 -13.772 1.00 80.75 88 ASN A CA 1
ATOM 679 C C . ASN A 1 88 ? 6.085 -2.685 -15.101 1.00 80.75 88 ASN A C 1
ATOM 681 O O . ASN A 1 88 ? 7.257 -3.055 -15.088 1.00 80.75 88 ASN A O 1
ATOM 685 N N . GLU A 1 89 ? 5.432 -2.446 -16.240 1.00 83.56 89 GLU A N 1
ATOM 686 C CA . GLU A 1 89 ? 6.060 -2.563 -17.562 1.00 83.56 89 GLU A CA 1
ATOM 687 C C . GLU A 1 89 ? 7.005 -1.400 -17.889 1.00 83.56 89 GLU A C 1
ATOM 689 O O . GLU A 1 89 ? 7.741 -1.484 -18.869 1.00 83.56 89 GLU A O 1
ATOM 694 N N . ILE A 1 90 ? 7.034 -0.332 -17.080 1.00 81.81 90 ILE A N 1
ATOM 695 C CA . ILE A 1 90 ? 7.967 0.786 -17.275 1.00 81.81 90 ILE A CA 1
ATOM 696 C C . ILE A 1 90 ? 9.395 0.270 -17.081 1.00 81.81 90 ILE A C 1
ATOM 698 O O . ILE A 1 90 ? 9.851 0.024 -15.961 1.00 81.81 90 ILE A O 1
ATOM 702 N N . THR A 1 91 ? 10.115 0.108 -18.188 1.00 85.69 91 THR A N 1
ATOM 703 C CA . THR A 1 91 ? 11.484 -0.395 -18.173 1.00 85.69 91 THR A CA 1
ATOM 704 C C . THR A 1 91 ? 12.477 0.734 -17.929 1.00 85.69 91 THR A C 1
ATOM 706 O O . THR A 1 91 ? 12.167 1.922 -18.025 1.00 85.69 91 THR A O 1
ATOM 709 N N . ARG A 1 92 ? 13.738 0.372 -17.662 1.00 84.31 92 ARG A N 1
ATOM 710 C CA . ARG A 1 92 ? 14.799 1.370 -17.478 1.00 84.31 92 ARG A CA 1
ATOM 711 C C . ARG A 1 92 ? 14.984 2.295 -18.678 1.00 84.31 92 ARG A C 1
ATOM 713 O O . ARG A 1 92 ? 15.413 3.428 -18.483 1.00 84.31 92 ARG A O 1
ATOM 720 N N . ASP A 1 93 ? 14.671 1.823 -19.882 1.00 86.75 93 ASP A N 1
ATOM 721 C CA . ASP A 1 93 ? 14.787 2.603 -21.117 1.00 86.75 93 ASP A CA 1
ATOM 722 C C . ASP A 1 93 ? 13.708 3.681 -21.256 1.00 86.75 93 ASP A C 1
ATOM 724 O O . ASP A 1 93 ? 13.902 4.646 -21.998 1.00 86.75 93 ASP A O 1
ATOM 728 N N . ASP A 1 94 ? 12.622 3.550 -20.496 1.00 88.44 94 ASP A N 1
ATOM 729 C CA . ASP A 1 94 ? 11.515 4.502 -20.448 1.00 88.44 94 ASP A CA 1
ATOM 730 C C . ASP A 1 94 ? 11.731 5.582 -19.375 1.00 88.44 94 ASP A C 1
ATOM 732 O O . ASP A 1 94 ? 10.979 6.555 -19.295 1.00 88.44 94 ASP A O 1
ATOM 736 N N . HIS A 1 95 ? 12.775 5.453 -18.549 1.00 89.75 95 HIS A N 1
ATOM 737 C CA . HIS A 1 95 ? 13.153 6.498 -17.606 1.00 89.75 95 HIS A CA 1
ATOM 738 C C . HIS A 1 95 ? 13.800 7.693 -18.309 1.00 89.75 95 HIS A C 1
ATOM 740 O O . HIS A 1 95 ? 14.454 7.574 -19.349 1.00 89.75 95 HIS A O 1
ATOM 746 N N . TYR A 1 96 ? 13.648 8.858 -17.677 1.00 93.81 96 TYR A N 1
ATOM 747 C CA . TYR A 1 96 ? 14.082 10.154 -18.193 1.00 93.81 96 TYR A CA 1
ATOM 748 C C . TYR A 1 96 ? 15.504 10.136 -18.770 1.00 93.81 96 TYR A C 1
ATOM 750 O O . TYR A 1 96 ? 15.707 10.559 -19.905 1.00 93.81 96 TYR A O 1
ATOM 758 N N . ASP A 1 97 ? 16.465 9.579 -18.031 1.00 93.50 97 ASP A N 1
ATOM 759 C CA . ASP A 1 97 ? 17.877 9.571 -18.425 1.00 93.50 97 ASP A CA 1
ATOM 760 C C . ASP A 1 97 ? 18.112 8.867 -19.771 1.00 93.50 97 ASP A C 1
ATOM 762 O O . ASP A 1 97 ? 18.883 9.335 -20.612 1.00 93.50 97 ASP A O 1
ATOM 766 N N . ARG A 1 98 ? 17.418 7.745 -20.005 1.00 94.31 98 ARG A N 1
ATOM 767 C CA . ARG A 1 98 ? 17.528 6.960 -21.242 1.00 94.31 98 ARG A CA 1
ATOM 768 C C . ARG A 1 98 ? 16.798 7.626 -22.402 1.00 94.31 98 ARG A C 1
ATOM 770 O O . ARG A 1 98 ? 17.322 7.642 -23.518 1.00 94.31 98 ARG A O 1
ATOM 777 N N . LEU A 1 99 ? 15.635 8.221 -22.142 1.00 94.12 99 LEU A N 1
ATOM 778 C CA . LEU A 1 99 ? 14.886 8.987 -23.138 1.00 94.12 99 LEU A CA 1
ATOM 779 C C . LEU A 1 99 ? 15.656 10.230 -23.603 1.00 94.12 99 LEU A C 1
ATOM 781 O O . LEU A 1 99 ? 15.686 10.519 -24.799 1.00 94.12 99 LEU A O 1
ATOM 785 N N . GLU A 1 100 ? 16.302 10.948 -22.683 1.00 95.44 100 GLU A N 1
ATOM 786 C CA . GLU A 1 100 ? 17.120 12.125 -22.992 1.00 95.44 100 GLU A CA 1
ATOM 787 C C . GLU A 1 100 ? 18.346 11.746 -23.831 1.00 95.44 100 GLU A C 1
ATOM 789 O O . GLU A 1 100 ? 18.617 12.376 -24.855 1.00 95.44 100 GLU A O 1
ATOM 794 N N . ALA A 1 101 ? 19.040 10.662 -23.466 1.00 94.94 101 ALA A N 1
ATOM 795 C CA . ALA A 1 101 ? 20.159 10.144 -24.251 1.00 94.94 101 ALA A CA 1
ATOM 796 C C . ALA A 1 101 ? 19.726 9.779 -25.682 1.00 94.94 101 ALA A C 1
ATOM 798 O O . ALA A 1 101 ? 20.339 10.223 -26.655 1.00 94.94 101 ALA A O 1
ATOM 799 N N . ARG A 1 102 ? 18.610 9.049 -25.823 1.00 92.81 102 ARG A N 1
ATOM 800 C CA . ARG A 1 102 ? 18.053 8.663 -27.129 1.00 92.81 102 ARG A CA 1
ATOM 801 C C . ARG A 1 102 ? 17.648 9.877 -27.969 1.00 92.81 102 ARG A C 1
ATOM 803 O O . ARG A 1 102 ? 17.871 9.878 -29.181 1.00 92.81 102 ARG A O 1
ATOM 810 N N . ARG A 1 103 ? 17.074 10.914 -27.348 1.00 94.38 103 ARG A N 1
ATOM 811 C CA . ARG A 1 103 ? 16.724 12.174 -28.023 1.00 94.38 103 ARG A CA 1
ATOM 812 C C . ARG A 1 103 ? 17.969 12.867 -28.565 1.00 94.38 103 ARG A C 1
ATOM 814 O O . ARG A 1 103 ? 18.009 13.193 -29.748 1.00 94.38 103 ARG A O 1
ATOM 821 N N . ARG A 1 104 ? 19.002 13.018 -27.733 1.00 95.44 104 ARG A N 1
ATOM 822 C CA . ARG A 1 104 ? 20.267 13.659 -28.112 1.00 95.44 104 ARG A CA 1
ATOM 823 C C . ARG A 1 104 ? 20.960 12.939 -29.270 1.00 95.44 104 ARG A C 1
ATOM 825 O O . ARG A 1 104 ? 21.401 13.582 -30.218 1.00 95.44 104 ARG A O 1
ATOM 832 N N . GLU A 1 105 ? 21.017 11.610 -29.231 1.00 94.38 105 GLU A N 1
ATOM 833 C CA . GLU A 1 105 ? 21.568 10.803 -30.329 1.00 94.38 105 GLU A CA 1
ATOM 834 C C . GLU A 1 105 ? 20.764 10.953 -31.626 1.00 94.38 105 GLU A C 1
ATOM 836 O O . GLU A 1 105 ? 21.325 10.970 -32.726 1.00 94.38 105 GLU A O 1
ATOM 841 N N . TRP A 1 106 ? 19.436 11.044 -31.520 1.00 93.50 106 TRP A N 1
ATOM 842 C CA . TRP A 1 106 ? 18.579 11.281 -32.673 1.00 93.50 106 TRP A CA 1
ATOM 843 C C . TRP A 1 106 ? 18.837 12.664 -33.280 1.00 93.50 106 TRP A C 1
ATOM 845 O O . TRP A 1 106 ? 19.015 12.751 -34.495 1.00 93.50 106 TRP A O 1
ATOM 855 N N . GLU A 1 107 ? 18.935 13.711 -32.459 1.00 93.69 107 GLU A N 1
ATOM 856 C CA . GLU A 1 107 ? 19.251 15.077 -32.898 1.00 93.69 107 GLU A CA 1
ATOM 857 C C . GLU A 1 107 ? 20.620 15.156 -33.584 1.00 93.69 107 GLU A C 1
ATOM 859 O O . GLU A 1 107 ? 20.726 15.704 -34.683 1.00 93.69 107 GLU A O 1
ATOM 864 N N . GLU A 1 108 ? 21.656 14.537 -33.009 1.00 93.19 108 GLU A N 1
ATOM 865 C CA . GLU A 1 108 ? 22.986 14.472 -33.624 1.00 93.19 108 GLU A CA 1
ATOM 866 C C . GLU A 1 108 ? 22.946 13.748 -34.981 1.00 93.19 108 GLU A C 1
ATOM 868 O O . GLU A 1 108 ? 23.546 14.197 -35.962 1.00 93.19 108 GLU A O 1
ATOM 873 N N . ARG A 1 109 ? 22.183 12.652 -35.080 1.00 90.19 109 ARG A N 1
ATOM 874 C CA . ARG A 1 109 ? 21.998 11.916 -36.338 1.00 90.19 109 ARG A CA 1
ATOM 875 C C . ARG A 1 109 ? 21.260 12.747 -37.390 1.00 90.19 109 ARG A C 1
ATOM 877 O O . ARG A 1 109 ? 21.597 12.643 -38.569 1.00 90.19 109 ARG A O 1
ATOM 884 N N . GLN A 1 110 ? 20.274 13.557 -37.003 1.00 87.38 110 GLN A N 1
ATOM 885 C CA . GLN A 1 110 ? 19.597 14.473 -37.930 1.00 87.38 110 GLN A CA 1
ATOM 886 C C . GLN A 1 110 ? 20.525 15.609 -38.381 1.00 87.38 110 GLN A C 1
ATOM 888 O O . GLN A 1 110 ? 20.559 15.927 -39.570 1.00 87.38 110 GLN A O 1
ATOM 893 N N . ALA A 1 111 ? 21.335 16.162 -37.473 1.00 86.19 111 ALA A N 1
ATOM 894 C CA . ALA A 1 111 ? 22.304 17.209 -37.793 1.00 86.19 111 ALA A CA 1
ATOM 895 C C . ALA A 1 111 ? 23.367 16.737 -38.803 1.00 86.19 111 ALA A C 1
ATOM 897 O O . ALA A 1 111 ? 23.698 17.471 -39.733 1.00 86.19 111 ALA A O 1
ATOM 898 N N . ARG A 1 112 ? 23.849 15.490 -38.681 1.00 78.44 112 ARG A N 1
ATOM 899 C CA . ARG A 1 112 ? 24.793 14.887 -39.643 1.00 78.44 112 ARG A CA 1
ATOM 900 C C . ARG A 1 112 ? 24.169 14.689 -41.033 1.00 78.44 112 ARG A C 1
ATOM 902 O O . ARG A 1 112 ? 24.801 14.992 -42.040 1.00 78.44 112 ARG A O 1
ATOM 909 N N . LYS A 1 113 ? 22.904 14.256 -41.105 1.00 69.50 113 LYS A N 1
ATOM 910 C CA . LYS A 1 113 ? 22.187 14.026 -42.378 1.00 69.50 113 LYS A CA 1
ATOM 911 C C . LYS A 1 113 ? 21.904 15.303 -43.174 1.00 69.50 113 LYS A C 1
ATOM 913 O O . LYS A 1 113 ? 21.837 15.242 -44.396 1.00 69.50 113 LYS A O 1
ATOM 918 N N . HIS A 1 114 ? 21.740 16.444 -42.509 1.00 60.19 114 HIS A N 1
ATOM 919 C CA . HIS A 1 114 ? 21.449 17.720 -43.172 1.00 60.19 114 HIS A CA 1
ATOM 920 C C . HIS A 1 114 ? 22.713 18.454 -43.682 1.00 60.19 114 HIS A C 1
ATOM 922 O O . HIS A 1 114 ? 22.598 19.498 -44.319 1.00 60.19 114 HIS A O 1
ATOM 928 N N . GLY A 1 115 ? 23.923 17.932 -43.429 1.00 59.16 115 GLY A N 1
ATOM 929 C CA . GLY A 1 115 ? 25.182 18.633 -43.729 1.00 59.16 115 GLY A CA 1
ATOM 930 C C . GLY A 1 115 ? 26.187 17.903 -44.624 1.00 59.16 115 GLY A C 1
ATOM 931 O O . GLY A 1 115 ? 27.142 18.529 -45.078 1.00 59.16 115 GLY A O 1
ATOM 932 N N . GLU A 1 116 ? 26.013 16.612 -44.908 1.00 58.66 116 GLU A N 1
ATOM 933 C CA . GLU A 1 116 ? 27.052 15.833 -45.590 1.00 58.66 116 GLU A CA 1
ATOM 934 C C . GLU A 1 116 ? 26.827 15.770 -47.111 1.00 58.66 116 GLU A C 1
ATOM 936 O O . GLU A 1 116 ? 26.284 14.812 -47.660 1.00 58.66 116 GLU A O 1
ATOM 941 N N . ARG A 1 117 ? 27.272 16.811 -47.829 1.00 58.78 117 ARG A N 1
ATOM 942 C CA . ARG A 1 117 ? 27.584 16.675 -49.261 1.00 58.78 117 ARG A CA 1
ATOM 943 C C . ARG A 1 117 ? 28.845 15.820 -49.382 1.00 58.78 117 ARG A C 1
ATOM 945 O O . ARG A 1 117 ? 29.956 16.331 -49.265 1.00 58.78 117 ARG A O 1
ATOM 952 N N . VAL A 1 118 ? 28.666 14.522 -49.606 1.00 63.41 118 VAL A N 1
ATOM 953 C CA . VAL A 1 118 ? 29.763 13.591 -49.890 1.00 63.41 118 VAL A CA 1
ATOM 954 C C . VAL A 1 118 ? 30.330 13.927 -51.276 1.00 63.41 118 VAL A C 1
ATOM 956 O O . VAL A 1 118 ? 29.745 13.578 -52.299 1.00 63.41 118 VAL A O 1
ATOM 959 N N . ASN A 1 119 ? 31.443 14.661 -51.331 1.00 60.09 119 ASN A N 1
ATOM 960 C CA . ASN A 1 119 ? 32.148 14.922 -52.586 1.00 60.09 119 ASN A CA 1
ATOM 961 C C . ASN A 1 119 ? 33.016 13.703 -52.929 1.00 60.09 119 ASN A C 1
ATOM 963 O O . ASN A 1 119 ? 34.090 13.521 -52.361 1.00 60.09 119 ASN A O 1
ATOM 967 N N . PHE A 1 120 ? 32.556 12.875 -53.868 1.00 51.12 120 PHE A N 1
ATOM 968 C CA . PHE A 1 120 ? 33.397 11.870 -54.517 1.00 51.12 120 PHE A CA 1
ATOM 969 C C . PHE A 1 120 ? 34.396 12.576 -55.439 1.00 51.12 120 PHE A C 1
ATOM 971 O O . PHE A 1 120 ? 34.013 13.095 -56.486 1.00 51.12 120 PHE A O 1
ATOM 978 N N . THR A 1 121 ? 35.678 12.594 -55.077 1.00 51.38 121 THR A N 1
ATOM 979 C CA . THR A 1 121 ? 36.752 12.972 -56.000 1.00 51.38 121 THR A CA 1
ATOM 980 C C . THR A 1 121 ? 37.329 11.709 -56.642 1.00 51.38 121 THR A C 1
ATOM 982 O O . THR A 1 121 ? 38.175 11.018 -56.080 1.00 51.38 121 THR A O 1
ATOM 985 N N . SER A 1 122 ? 36.842 11.383 -57.844 1.00 49.72 122 SER A N 1
ATOM 986 C CA . SER A 1 122 ? 37.554 10.515 -58.788 1.00 49.72 122 SER A CA 1
ATOM 987 C C . SER A 1 122 ? 38.853 11.204 -59.216 1.00 49.72 122 SER A C 1
ATOM 989 O O . SER A 1 122 ? 38.844 12.400 -59.501 1.00 49.72 122 SER A O 1
ATOM 991 N N . GLY A 1 123 ? 39.957 10.457 -59.220 1.00 45.53 123 GLY A N 1
ATOM 992 C CA . GLY A 1 123 ? 41.317 10.979 -59.351 1.00 45.53 123 GLY A CA 1
ATOM 993 C C . GLY A 1 123 ? 41.613 11.811 -60.604 1.00 45.53 123 GLY A C 1
ATOM 994 O O . GLY A 1 123 ? 41.028 11.601 -61.664 1.00 45.53 123 GLY A O 1
ATOM 995 N N . GLY A 1 124 ? 42.589 12.716 -60.469 1.00 41.97 124 GLY A N 1
ATOM 996 C CA . GLY A 1 124 ? 43.199 13.426 -61.594 1.00 41.97 124 GLY A CA 1
ATOM 997 C C . GLY A 1 124 ? 43.787 14.796 -61.246 1.00 41.97 124 GLY A C 1
ATOM 998 O O . GLY A 1 124 ? 43.108 15.799 -61.397 1.00 41.97 124 GLY A O 1
ATOM 999 N N . THR A 1 125 ? 45.073 14.791 -60.879 1.00 38.69 125 THR A N 1
ATOM 1000 C CA . THR A 1 125 ? 46.095 15.821 -61.175 1.00 38.69 125 THR A CA 1
ATOM 1001 C C . THR A 1 125 ? 46.100 17.169 -60.414 1.00 38.69 125 THR A C 1
ATOM 1003 O O . THR A 1 125 ? 45.124 17.902 -60.345 1.00 38.69 125 THR A O 1
ATOM 1006 N N . LEU A 1 126 ? 47.297 17.440 -59.869 1.00 45.28 126 LEU A N 1
ATOM 1007 C CA . LEU A 1 126 ? 47.887 18.639 -59.243 1.00 45.28 126 LEU A CA 1
ATOM 1008 C C . LEU A 1 126 ? 47.392 20.020 -59.715 1.00 45.28 126 LEU A C 1
ATOM 1010 O O . LEU A 1 126 ? 47.324 20.243 -60.914 1.00 45.28 126 LEU A O 1
ATOM 1014 N N . GLU A 1 127 ? 47.215 20.949 -58.760 1.00 33.34 127 GLU A N 1
ATOM 1015 C CA . GLU A 1 127 ? 47.779 22.323 -58.717 1.00 33.34 127 GLU A CA 1
ATOM 1016 C C . GLU A 1 127 ? 47.564 22.928 -57.292 1.00 33.34 127 GLU A C 1
ATOM 1018 O O . GLU A 1 127 ? 46.603 22.590 -56.599 1.00 33.34 127 GLU A O 1
ATOM 1023 N N . LEU A 1 128 ? 48.504 23.766 -56.826 1.00 38.59 128 LEU A N 1
ATOM 1024 C CA . LEU A 1 128 ? 48.686 24.298 -55.449 1.00 38.59 128 LEU A CA 1
ATOM 1025 C C . LEU A 1 128 ? 48.030 25.709 -55.243 1.00 38.59 128 LEU A C 1
ATOM 1027 O O . LEU A 1 128 ? 47.431 26.234 -56.177 1.00 38.59 128 LEU A O 1
ATOM 1031 N N . PRO A 1 129 ? 48.039 26.322 -54.028 1.00 51.59 129 PRO A N 1
ATOM 1032 C CA . PRO A 1 129 ? 46.869 26.974 -53.426 1.00 51.59 129 PRO A CA 1
ATOM 1033 C C . PRO A 1 129 ? 46.803 28.503 -53.588 1.00 51.59 129 PRO A C 1
ATOM 1035 O O . PRO A 1 129 ? 47.816 29.197 -53.517 1.00 51.59 129 PRO A O 1
ATOM 1038 N N . ALA A 1 130 ? 45.582 29.048 -53.643 1.00 37.03 130 ALA A N 1
ATOM 1039 C CA . ALA A 1 130 ? 45.325 30.479 -53.482 1.00 37.03 130 ALA A CA 1
ATOM 1040 C C . ALA A 1 130 ? 44.426 30.745 -52.263 1.00 37.03 130 ALA A C 1
ATOM 1042 O O . ALA A 1 130 ? 43.266 30.344 -52.193 1.00 37.03 130 ALA A O 1
ATOM 1043 N N . SER A 1 131 ? 45.035 31.425 -51.296 1.00 43.12 131 SER A N 1
ATOM 1044 C CA . SER A 1 131 ? 44.467 31.991 -50.077 1.00 43.12 131 SER A CA 1
ATOM 1045 C C . SER A 1 131 ? 43.288 32.931 -5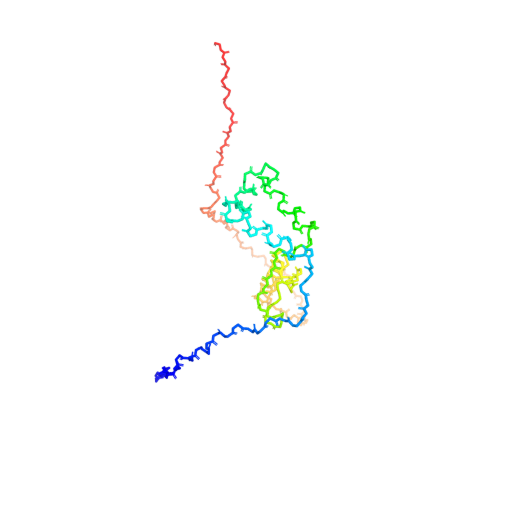0.351 1.00 43.12 131 SER A C 1
ATOM 1047 O O . SER A 1 131 ? 43.417 33.865 -51.139 1.00 43.12 131 SER A O 1
ATOM 1049 N N . ALA A 1 132 ? 42.178 32.743 -49.633 1.00 38.78 132 ALA A N 1
ATOM 1050 C CA . ALA A 1 132 ? 41.218 33.808 -49.342 1.00 38.78 132 ALA A CA 1
ATOM 1051 C C . ALA A 1 132 ? 40.418 33.460 -48.075 1.00 38.78 132 ALA A C 1
ATOM 1053 O O . ALA A 1 132 ? 39.488 32.655 -48.090 1.00 38.78 132 ALA A O 1
ATOM 1054 N N . ALA A 1 133 ? 40.810 34.067 -46.956 1.00 44.22 133 ALA A N 1
ATOM 1055 C CA . ALA A 1 133 ? 40.053 34.072 -45.709 1.00 44.22 133 ALA A CA 1
ATOM 1056 C C . ALA A 1 133 ? 38.729 34.846 -45.857 1.00 44.22 133 ALA A C 1
ATOM 1058 O O . ALA A 1 133 ? 38.683 35.831 -46.597 1.00 44.22 133 ALA A O 1
ATOM 1059 N N . PRO A 1 134 ? 37.701 34.521 -45.052 1.00 42.78 134 PRO A N 1
ATOM 1060 C CA . PRO A 1 134 ? 36.770 35.545 -44.607 1.00 42.78 134 PRO A CA 1
ATOM 1061 C C . PRO A 1 134 ? 36.750 35.688 -43.080 1.00 42.78 134 PRO A C 1
ATOM 1063 O O . PRO A 1 134 ? 36.637 34.740 -42.307 1.00 42.78 134 PRO A O 1
ATOM 1066 N N . SER A 1 135 ? 36.862 36.953 -42.698 1.00 41.22 135 SER A N 1
ATOM 1067 C CA . SER A 1 135 ? 36.760 37.578 -41.387 1.00 41.22 135 SER A CA 1
ATOM 1068 C C . SER A 1 135 ? 35.610 37.069 -40.506 1.00 41.22 135 SER A C 1
ATOM 1070 O O . SER A 1 135 ? 34.430 37.141 -40.853 1.00 41.22 135 SER A O 1
ATOM 1072 N N . ALA A 1 136 ? 35.970 36.642 -39.294 1.00 41.72 136 ALA A N 1
ATOM 1073 C CA . ALA A 1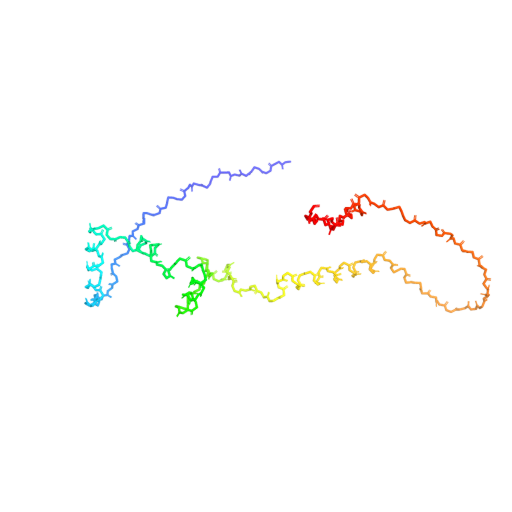 136 ? 35.047 36.358 -38.205 1.00 41.72 136 ALA A CA 1
ATOM 1074 C C . ALA A 1 136 ? 34.399 37.655 -37.682 1.00 41.72 136 ALA A C 1
ATOM 1076 O O . ALA A 1 136 ? 35.089 38.592 -37.280 1.00 41.72 136 ALA A O 1
ATOM 1077 N N . LYS A 1 137 ? 33.064 37.703 -37.651 1.00 52.41 137 LYS A N 1
ATOM 1078 C CA . LYS A 1 137 ? 32.298 38.688 -36.869 1.00 52.41 137 LYS A CA 1
ATOM 1079 C C . LYS A 1 137 ? 31.984 38.078 -35.496 1.00 52.41 137 LYS A C 1
ATOM 1081 O O . LYS A 1 137 ? 31.575 36.917 -35.461 1.00 52.41 137 LYS A O 1
ATOM 1086 N N . PRO A 1 138 ? 32.122 3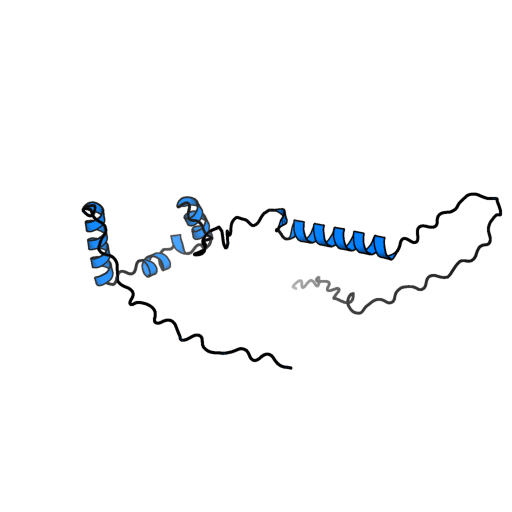8.810 -34.376 1.00 59.22 138 PRO A N 1
ATOM 1087 C CA . PRO A 1 138 ? 31.786 38.261 -33.065 1.00 59.22 138 PRO A CA 1
ATOM 1088 C C . PRO A 1 138 ? 30.261 38.091 -32.914 1.00 59.22 138 PRO A C 1
ATOM 1090 O O . PRO A 1 138 ? 29.502 38.955 -33.372 1.00 59.22 138 PRO A O 1
ATOM 1093 N N . PRO A 1 139 ? 29.781 37.008 -32.272 1.00 60.56 139 PRO A N 1
ATOM 1094 C CA . PRO A 1 139 ? 28.357 36.806 -32.053 1.00 60.56 139 PRO A CA 1
ATOM 1095 C C . PRO A 1 139 ? 27.804 37.821 -31.045 1.00 60.56 139 PRO A C 1
ATOM 1097 O O . PRO A 1 139 ? 28.412 38.155 -30.028 1.00 60.56 139 PRO A O 1
ATOM 1100 N N . ARG A 1 140 ? 26.612 38.328 -31.357 1.00 67.44 140 ARG A N 1
ATOM 1101 C CA . ARG A 1 140 ? 25.852 39.274 -30.540 1.00 67.44 140 ARG A CA 1
ATOM 1102 C C . ARG A 1 140 ? 25.302 38.528 -29.321 1.00 67.44 140 ARG A C 1
ATOM 1104 O O . ARG A 1 140 ? 24.502 37.615 -29.486 1.00 67.44 140 ARG A O 1
ATOM 1111 N N . LYS A 1 141 ? 25.708 38.935 -28.118 1.00 56.84 141 LYS A N 1
ATOM 1112 C CA . LYS A 1 141 ? 25.173 38.423 -26.846 1.00 56.84 141 LYS A CA 1
ATOM 1113 C C . LYS A 1 141 ? 23.653 38.608 -26.755 1.00 56.84 141 LYS A C 1
ATOM 1115 O O . LYS A 1 141 ? 23.148 39.720 -26.928 1.00 56.84 141 LYS A O 1
ATOM 1120 N N . SER A 1 142 ? 22.937 37.516 -26.499 1.00 65.50 142 SER A N 1
ATOM 1121 C CA . SER A 1 142 ? 21.494 37.485 -26.265 1.00 65.50 142 SER A CA 1
ATOM 1122 C C . SER A 1 142 ? 21.150 37.852 -24.820 1.00 65.50 142 SER A C 1
ATOM 1124 O O . SER A 1 142 ? 21.925 37.656 -23.892 1.00 65.50 142 SER A O 1
ATOM 1126 N N . LYS A 1 143 ? 19.950 38.407 -24.650 1.00 51.31 143 LYS A N 1
ATOM 1127 C CA . LYS A 1 143 ? 19.386 39.056 -23.454 1.00 51.31 143 LYS A CA 1
ATOM 1128 C C . LYS A 1 143 ? 19.024 38.078 -22.313 1.00 51.31 143 LYS A C 1
ATOM 1130 O O . LYS A 1 143 ? 17.985 38.245 -21.688 1.00 51.31 143 LYS A O 1
ATOM 1135 N N . TRP A 1 144 ? 19.843 37.051 -22.089 1.00 56.75 144 TRP A N 1
ATOM 1136 C CA . TRP A 1 144 ? 19.688 36.059 -21.016 1.00 56.75 144 TRP A CA 1
ATOM 1137 C C . TRP A 1 144 ? 20.938 35.926 -20.130 1.00 56.75 144 TRP A C 1
ATOM 1139 O O . TRP A 1 144 ? 20.810 35.530 -18.980 1.00 56.75 144 TRP A O 1
ATOM 1149 N N . ASP A 1 145 ? 22.111 36.380 -20.583 1.00 58.09 145 ASP A N 1
ATOM 1150 C CA . ASP A 1 145 ? 23.361 36.342 -19.799 1.00 58.09 145 ASP A CA 1
ATOM 1151 C C . ASP A 1 145 ? 23.546 37.568 -18.885 1.00 58.09 145 ASP A C 1
ATOM 1153 O O . ASP A 1 145 ? 24.646 38.084 -18.696 1.00 58.09 145 ASP A O 1
ATOM 1157 N N . SER A 1 146 ? 22.458 38.130 -18.361 1.00 54.94 146 SER A N 1
ATOM 1158 C CA . SER A 1 146 ? 22.508 39.297 -17.471 1.00 54.94 146 SER A CA 1
ATOM 1159 C C . SER A 1 146 ? 21.652 39.057 -16.241 1.00 54.94 146 SER A C 1
ATOM 1161 O O . SER A 1 146 ? 20.634 39.712 -16.037 1.00 54.94 146 SER A O 1
ATOM 1163 N N . SER A 1 147 ? 22.082 38.115 -15.407 1.00 43.03 147 SER A N 1
ATOM 1164 C CA . SER A 1 147 ? 21.573 37.965 -14.049 1.00 43.03 147 SER A CA 1
ATOM 1165 C C . SER A 1 147 ? 22.724 38.008 -13.046 1.00 43.03 147 SER A C 1
ATOM 1167 O O . SER A 1 147 ? 23.446 37.034 -12.871 1.00 43.03 147 SER A O 1
ATOM 1169 N N . GLY A 1 148 ? 22.853 39.170 -12.402 1.00 45.66 148 GLY A N 1
ATOM 1170 C CA . GLY A 1 148 ? 23.118 39.289 -10.968 1.00 45.66 148 GLY A CA 1
ATOM 1171 C C . GLY A 1 148 ? 24.457 38.783 -10.443 1.00 45.66 148 GLY A C 1
ATOM 1172 O O . GLY A 1 148 ? 24.525 37.707 -9.861 1.00 45.66 148 GLY A O 1
ATOM 1173 N N . SER A 1 149 ? 25.484 39.631 -10.491 1.00 39.97 149 SER A N 1
ATOM 1174 C CA . SER A 1 149 ? 26.539 39.600 -9.476 1.00 39.97 149 SER A CA 1
ATOM 1175 C C . SER A 1 149 ? 26.005 40.259 -8.196 1.00 39.97 149 SER A C 1
ATOM 1177 O O . SER A 1 149 ? 25.869 41.482 -8.143 1.00 39.97 149 SER A O 1
ATOM 1179 N N . ALA A 1 150 ? 25.671 39.458 -7.185 1.00 39.22 150 ALA A N 1
ATOM 1180 C CA . ALA A 1 150 ? 25.428 39.928 -5.825 1.00 39.22 150 ALA A CA 1
ATOM 1181 C C . ALA A 1 150 ? 26.548 39.397 -4.918 1.00 39.22 150 ALA A C 1
ATOM 1183 O O . ALA A 1 150 ? 26.577 38.210 -4.600 1.00 39.22 150 ALA A O 1
ATOM 1184 N N . ASP A 1 151 ? 27.468 40.278 -4.525 1.00 45.94 151 ASP A N 1
ATOM 1185 C CA . ASP A 1 151 ? 28.426 40.053 -3.436 1.00 45.94 151 ASP A CA 1
ATOM 1186 C C . ASP A 1 151 ? 27.733 40.250 -2.076 1.00 45.94 151 ASP A C 1
ATOM 1188 O O . ASP A 1 151 ? 27.068 41.274 -1.885 1.00 45.94 151 ASP A O 1
ATOM 1192 N N . PRO A 1 152 ? 27.927 39.364 -1.081 1.00 47.50 152 PRO A N 1
ATOM 1193 C CA . PRO A 1 152 ? 27.558 39.656 0.297 1.00 47.50 152 PRO A CA 1
ATOM 1194 C C . PRO A 1 152 ? 28.795 39.681 1.205 1.00 47.50 152 PRO A C 1
ATOM 1196 O O . PRO A 1 152 ? 29.271 38.631 1.624 1.00 47.50 152 PRO A O 1
ATOM 1199 N N . ALA A 1 153 ? 29.290 40.866 1.583 1.00 36.84 153 ALA A N 1
ATOM 1200 C CA . ALA A 1 153 ? 30.158 41.006 2.762 1.00 36.84 153 ALA A CA 1
ATOM 1201 C C . ALA A 1 153 ? 30.326 42.471 3.208 1.00 36.84 153 ALA A C 1
ATOM 1203 O O . ALA A 1 153 ? 31.315 43.121 2.880 1.00 36.84 153 ALA A O 1
ATOM 1204 N N . ALA A 1 154 ? 29.408 42.984 4.032 1.00 42.16 154 ALA A N 1
ATOM 1205 C CA . ALA A 1 154 ? 29.648 44.201 4.811 1.00 42.16 154 ALA A CA 1
ATOM 1206 C C . ALA A 1 154 ? 29.500 43.899 6.309 1.00 42.16 154 ALA A C 1
ATOM 1208 O O . ALA A 1 154 ? 28.406 43.679 6.828 1.00 42.16 154 ALA A O 1
ATOM 1209 N N . LYS A 1 155 ? 30.651 43.864 6.985 1.00 48.69 155 LYS A N 1
ATOM 1210 C CA . LYS A 1 155 ? 30.817 43.785 8.439 1.00 48.69 155 LYS A CA 1
ATOM 1211 C C . LYS A 1 155 ? 30.092 44.950 9.128 1.00 48.69 155 LYS A C 1
ATOM 1213 O O . LYS A 1 155 ? 30.279 46.100 8.743 1.00 48.69 155 LYS A O 1
ATOM 1218 N N . ARG A 1 156 ? 29.367 44.671 10.216 1.00 44.25 156 ARG A N 1
ATOM 1219 C CA . ARG A 1 156 ? 29.082 45.653 11.276 1.00 44.25 156 ARG A CA 1
ATOM 1220 C C . ARG A 1 156 ? 29.683 45.119 12.572 1.00 44.25 156 ARG A C 1
ATOM 1222 O O . ARG A 1 156 ? 29.179 44.153 13.135 1.00 44.25 156 ARG A O 1
ATOM 1229 N N . GLN A 1 157 ? 30.792 45.721 12.988 1.00 42.66 157 GLN A N 1
ATOM 1230 C CA . GLN A 1 157 ? 31.361 45.580 14.325 1.00 42.66 157 GLN A CA 1
ATOM 1231 C C . GLN A 1 157 ? 30.839 46.732 15.184 1.00 42.66 157 GLN A C 1
ATOM 1233 O O . GLN A 1 157 ? 30.761 47.870 14.727 1.00 42.66 157 GLN A O 1
ATOM 1238 N N . ALA A 1 158 ? 30.450 46.387 16.405 1.00 41.25 158 ALA A N 1
ATOM 1239 C CA . ALA A 1 158 ? 30.143 47.305 17.481 1.00 41.25 158 ALA A CA 1
ATOM 1240 C C . ALA A 1 158 ? 31.439 47.898 18.051 1.00 41.25 158 ALA A C 1
ATOM 1242 O O . ALA A 1 158 ? 32.361 47.137 18.346 1.00 41.25 158 ALA A O 1
ATOM 1243 N N . GLN A 1 159 ? 31.485 49.221 18.193 1.00 45.25 159 GLN A N 1
ATOM 1244 C CA . GLN A 1 159 ? 31.721 49.990 19.425 1.00 45.25 159 GLN A CA 1
ATOM 1245 C C . GLN A 1 159 ? 31.672 51.482 19.091 1.00 45.25 159 GLN A C 1
ATOM 1247 O O . GLN A 1 159 ? 32.194 51.856 18.018 1.00 45.25 159 GLN A O 1
#

Organism: NCBI:txid141414

pLDDT: mean 74.03, std 20.34, range [33.34, 96.31]

Sequence (159 aa):
AGAALSADEKPAQRKPFVIPDSPPGEVDPGLAERFANLAQKTREGVSVNQYIRKAKSFRNPNILEKLVAFFEVRDSGTNYPPSIYDPNEITRDDHYDRLEARRREWEERQARKHGERVNFTSGGTLELPASAAPSAKPPRKSKWDSSGSADPAAKRQAQ